Protein AF-A0A7W8MFU1-F1 (afdb_monomer)

Solvent-accessible surface area (backbone atoms only — not comparable to full-atom values): 8774 Å² total; per-residue (Å²): 128,82,68,46,42,34,34,33,66,48,99,87,67,52,77,47,78,49,79,35,78,71,72,58,43,25,29,26,38,33,21,48,23,62,70,51,53,41,57,62,24,64,43,84,52,69,64,43,27,53,52,37,55,50,21,45,47,32,42,74,63,43,82,81,69,100,59,66,90,47,99,82,53,43,74,68,52,54,50,54,50,32,51,52,21,36,66,66,23,70,86,38,93,45,52,66,49,35,27,56,51,51,23,52,51,40,37,52,49,48,53,49,40,50,76,71,46,52,53,77,42,75,45,73,82,45,76,21,62,42,67,70,59,35,51,52,54,41,58,72,44,55,90,56,66,40,69,42,75,44,83,40,68,27,44,73,61,127

Sequence (158 aa):
MAKKTYIVTDPNGVQHTRKTDRVYTHAVAVRASYEFDLAQADCDWAIDGDNWKFAVKMARDGFTGDAPKYSWETPEYLESEKARYVSSATPYSSVEEAIAGRRARRVAGVEKQKAEGYYDKFGILGFNGRLDLAQKAAAAAQGGRWAEVLILEATLKG

Nearest PDB structures (foldseek):
  7n5a-assembly1_B  TM=2.791E-01  e=4.098E+00  Arabidopsis thaliana
  8yod-assembly1_A  TM=2.371E-01  e=4.350E+00  Escherichia phage T4
  6ixf-assembly1_A  TM=2.437E-01  e=7.017E+00  Homo sapiens

Organism: NCBI:txid1368430

Mean predicted aligned error: 5.3 Å

Foldseek 3Di:
DAWFKKWFADPVRDIDIDTGPDAFWKWKKFFFDLVQQLVVLQDQDLVLLVLLVVLVCCLVVNPDDPDPPDPPDDPVNSVVVSVVSCVLNVVDDHSVRSSVVSSVVSNVVSVVCVVVVRRVDMDIPDTDNDPVVLVVVQVVCPPPRTPDIDMTTMDTDD

Radius of gyration: 22.49 Å; Cα contacts (8 Å, |Δi|>4): 231; chains: 1; bounding box: 38×39×61 Å

Structure (mmCIF, N/CA/C/O backbone):
data_AF-A0A7W8MFU1-F1
#
_entry.id   AF-A0A7W8MFU1-F1
#
loop_
_atom_site.group_PDB
_atom_site.id
_atom_site.type_symbol
_atom_site.label_atom_id
_atom_site.label_alt_id
_atom_site.label_comp_id
_atom_site.label_asym_id
_atom_site.label_entity_id
_atom_site.label_seq_id
_atom_site.pdbx_PDB_ins_code
_atom_site.Cartn_x
_atom_site.Cartn_y
_atom_site.Cartn_z
_atom_site.occupancy
_atom_site.B_iso_or_equiv
_atom_site.auth_seq_id
_atom_site.auth_comp_id
_atom_site.auth_asym_id
_atom_site.auth_atom_id
_atom_site.pdbx_PDB_model_num
ATOM 1 N N . MET A 1 1 ? -14.135 26.264 17.159 1.00 65.25 1 MET A N 1
ATOM 2 C CA . MET A 1 1 ? -13.969 25.488 18.411 1.00 65.25 1 MET A CA 1
ATOM 3 C C . MET A 1 1 ? -12.532 24.999 18.526 1.00 65.25 1 MET A C 1
ATOM 5 O O . MET A 1 1 ? -11.913 24.758 17.493 1.00 65.25 1 MET A O 1
ATOM 9 N N . ALA A 1 2 ? -11.990 24.873 19.742 1.00 85.62 2 ALA A N 1
ATOM 10 C CA . ALA A 1 2 ? -10.660 24.295 19.947 1.00 85.62 2 ALA A CA 1
ATOM 11 C C . ALA A 1 2 ? -10.644 22.824 19.493 1.00 85.62 2 ALA A C 1
ATOM 13 O O . ALA A 1 2 ? -11.572 22.069 19.788 1.00 85.62 2 ALA A O 1
ATOM 14 N N . LYS A 1 3 ? -9.609 22.423 18.744 1.00 91.69 3 LYS A N 1
ATOM 15 C CA . LYS A 1 3 ? -9.467 21.040 18.267 1.00 91.69 3 LYS A CA 1
ATOM 16 C C . LYS A 1 3 ? -9.068 20.129 19.429 1.00 91.69 3 LYS A C 1
ATOM 18 O O . LYS A 1 3 ? -8.100 20.412 20.128 1.00 91.69 3 LYS A O 1
ATOM 23 N N . LYS A 1 4 ? -9.783 19.020 19.566 1.00 94.81 4 LYS A N 1
ATOM 24 C CA . LYS A 1 4 ? -9.521 17.900 20.467 1.00 94.81 4 LYS A CA 1
ATOM 25 C C . LYS A 1 4 ? -8.558 16.911 19.816 1.00 94.81 4 LYS A C 1
ATOM 27 O O . LYS A 1 4 ? -8.511 16.805 18.589 1.00 94.81 4 LYS A O 1
ATOM 32 N N . THR A 1 5 ? -7.818 16.172 20.631 1.00 97.25 5 THR A N 1
ATOM 33 C CA . THR A 1 5 ? -6.992 15.052 20.168 1.00 97.25 5 THR A CA 1
ATOM 34 C C . THR A 1 5 ? -7.601 13.771 20.703 1.00 97.25 5 THR A C 1
ATOM 36 O O . THR A 1 5 ? -7.739 13.631 21.910 1.00 97.25 5 THR A O 1
ATOM 39 N N . TYR A 1 6 ? -7.974 12.858 19.815 1.00 97.69 6 TYR A N 1
ATOM 40 C CA . TYR A 1 6 ? -8.417 11.515 20.175 1.00 97.69 6 TYR A CA 1
ATOM 41 C C . TYR A 1 6 ? -7.268 10.532 20.009 1.00 97.69 6 TYR A C 1
ATOM 43 O O . TYR A 1 6 ? -6.460 10.700 19.091 1.00 97.69 6 TYR A O 1
ATOM 51 N N . ILE A 1 7 ? -7.208 9.531 20.880 1.00 97.88 7 ILE A N 1
ATOM 52 C CA . ILE A 1 7 ? -6.242 8.438 20.831 1.00 97.88 7 ILE A CA 1
ATOM 53 C C . ILE A 1 7 ? -6.960 7.096 20.791 1.00 97.88 7 ILE A C 1
ATOM 55 O O . ILE A 1 7 ? -8.051 6.946 21.334 1.00 97.88 7 ILE A O 1
ATOM 59 N N . VAL A 1 8 ? -6.323 6.126 20.154 1.00 97.94 8 VAL A N 1
ATOM 60 C CA . VAL A 1 8 ? -6.674 4.709 20.222 1.00 97.94 8 VAL A CA 1
ATOM 61 C C . VAL A 1 8 ? -5.379 3.914 20.311 1.00 97.94 8 VAL A C 1
ATOM 63 O O . VAL A 1 8 ? -4.394 4.289 19.674 1.00 97.94 8 VAL A O 1
ATOM 66 N N . THR A 1 9 ? -5.368 2.855 21.113 1.00 98.00 9 THR A N 1
ATOM 67 C CA . THR A 1 9 ? -4.215 1.956 21.238 1.00 98.00 9 THR A CA 1
ATOM 68 C C . THR A 1 9 ? -4.548 0.661 20.517 1.00 98.00 9 THR A C 1
ATOM 70 O O . THR A 1 9 ? -5.586 0.067 20.798 1.00 98.00 9 THR A O 1
ATOM 73 N N . ASP A 1 10 ? -3.717 0.266 19.557 1.00 97.44 10 ASP A N 1
ATOM 74 C CA . ASP A 1 10 ? -3.903 -0.986 18.825 1.00 97.44 10 ASP A CA 1
ATOM 75 C C . ASP A 1 10 ? -3.450 -2.210 19.652 1.00 97.44 10 ASP A C 1
ATOM 77 O O . ASP A 1 10 ? -2.861 -2.044 20.726 1.00 97.44 10 ASP A O 1
ATOM 81 N N . PRO A 1 11 ? -3.716 -3.449 19.192 1.00 97.19 11 PRO A N 1
ATOM 82 C CA . PRO A 1 11 ? -3.318 -4.657 19.920 1.00 97.19 11 PRO A CA 1
ATOM 83 C C . PRO A 1 11 ? -1.812 -4.798 20.176 1.00 97.19 11 PRO A C 1
ATOM 85 O O . PRO A 1 11 ? -1.422 -5.513 21.095 1.00 97.19 11 PRO A O 1
ATOM 88 N N . ASN A 1 12 ? -0.967 -4.100 19.413 1.00 96.25 12 ASN A N 1
ATOM 89 C CA . ASN A 1 12 ? 0.482 -4.092 19.609 1.00 96.25 12 ASN A CA 1
ATOM 90 C C . ASN A 1 12 ? 0.932 -3.005 20.601 1.00 96.25 12 ASN A C 1
ATOM 92 O O . ASN A 1 12 ? 2.130 -2.802 20.798 1.00 96.25 12 ASN A O 1
ATOM 96 N N . GLY A 1 13 ? -0.007 -2.274 21.210 1.00 96.56 13 GLY A N 1
ATOM 97 C CA . GLY A 1 13 ? 0.277 -1.189 22.145 1.00 96.56 13 GLY A CA 1
ATOM 98 C C . GLY A 1 13 ? 0.631 0.142 21.475 1.00 96.56 13 GLY A C 1
ATOM 99 O O . GLY A 1 13 ? 0.999 1.089 22.174 1.00 96.56 13 GLY A O 1
ATOM 100 N N . VAL A 1 14 ? 0.526 0.261 20.146 1.00 97.31 14 VAL A N 1
ATOM 101 C CA . VAL A 1 14 ? 0.858 1.505 19.437 1.00 97.31 14 VAL A CA 1
ATOM 102 C C . VAL A 1 14 ? -0.322 2.470 19.492 1.00 97.31 14 VAL A C 1
ATOM 104 O O . VAL A 1 14 ? -1.467 2.119 19.202 1.00 97.31 14 VAL A O 1
ATOM 107 N N . GLN A 1 15 ? -0.036 3.722 19.854 1.00 97.56 15 GLN A N 1
ATOM 108 C CA . GLN A 1 15 ? -1.037 4.782 19.900 1.00 97.56 15 GLN A CA 1
ATOM 109 C C . GLN A 1 15 ? -1.187 5.483 18.551 1.00 97.56 15 GLN A C 1
ATOM 111 O O . GLN A 1 15 ? -0.242 6.066 18.019 1.00 97.56 15 GLN A O 1
ATOM 116 N N . HIS A 1 16 ? -2.420 5.534 18.061 1.00 97.50 16 HIS A N 1
ATOM 117 C CA . HIS A 1 16 ? -2.812 6.300 16.884 1.00 97.50 16 HIS A CA 1
ATOM 118 C C . HIS A 1 16 ? -3.621 7.513 17.318 1.00 97.50 16 HIS A C 1
ATOM 120 O O . HIS A 1 16 ? -4.446 7.425 18.228 1.00 97.50 16 HIS A O 1
ATOM 126 N N . THR A 1 17 ? -3.405 8.661 16.672 1.00 97.25 17 THR A N 1
ATOM 127 C CA . THR A 1 17 ? -4.018 9.923 17.109 1.00 97.25 17 THR A CA 1
ATOM 128 C C . THR A 1 17 ? -4.781 10.632 15.996 1.00 97.25 17 THR A C 1
ATOM 130 O O . THR A 1 17 ? -4.423 10.564 14.820 1.00 97.25 17 THR A O 1
ATOM 133 N N . ARG A 1 18 ? -5.837 11.362 16.369 1.00 96.62 18 ARG A N 1
ATOM 134 C CA . ARG A 1 18 ? -6.609 12.213 15.456 1.00 96.62 18 ARG A CA 1
ATOM 135 C C . ARG A 1 18 ? -6.922 13.555 16.101 1.00 96.62 18 ARG A C 1
ATOM 137 O O . ARG A 1 18 ? -7.683 13.629 17.061 1.00 96.62 18 ARG A O 1
ATOM 144 N N . LYS A 1 19 ? -6.398 14.635 15.516 1.00 96.56 19 LYS A N 1
ATOM 145 C CA . LYS A 1 19 ? -6.728 16.011 15.909 1.00 96.56 19 LYS A CA 1
ATOM 146 C C . LYS A 1 19 ? -7.927 16.525 15.109 1.00 96.56 19 LYS A C 1
ATOM 148 O O . LYS A 1 19 ? -7.870 16.589 13.882 1.00 96.56 19 LYS A O 1
ATOM 153 N N . THR A 1 20 ? -9.018 16.887 15.777 1.00 95.06 20 THR A N 1
ATOM 154 C CA . THR A 1 20 ? -10.285 17.275 15.131 1.00 95.06 20 THR A CA 1
ATOM 155 C C . THR A 1 20 ? -11.164 18.123 16.053 1.00 95.06 20 THR A C 1
ATOM 157 O O . THR A 1 20 ? -10.960 18.165 17.256 1.00 95.06 20 THR A O 1
ATOM 160 N N . ASP A 1 21 ? -12.149 18.814 15.497 1.00 93.88 21 ASP A N 1
ATOM 161 C CA . ASP A 1 21 ? -13.259 19.453 16.211 1.00 93.88 21 ASP A CA 1
ATOM 162 C C . ASP A 1 21 ? -14.498 18.544 16.356 1.00 93.88 21 ASP A C 1
ATOM 164 O O . ASP A 1 21 ? -15.437 18.898 17.067 1.00 93.88 21 ASP A O 1
ATOM 168 N N . ARG A 1 22 ? -14.498 17.368 15.713 1.00 93.75 22 ARG A N 1
ATOM 169 C CA . ARG A 1 22 ? -15.552 16.349 15.826 1.00 93.75 22 ARG A CA 1
ATOM 170 C C . ARG A 1 22 ? -15.380 15.501 17.082 1.00 93.75 22 ARG A C 1
ATOM 172 O O . ARG A 1 22 ? -14.291 15.427 17.647 1.00 93.75 22 ARG A O 1
ATOM 179 N N . VAL A 1 23 ? -16.454 14.825 17.483 1.00 94.38 23 VAL A N 1
ATOM 180 C CA . VAL A 1 23 ? -16.427 13.834 18.563 1.00 94.38 23 VAL A CA 1
ATOM 181 C C . VAL A 1 23 ? -16.249 12.442 17.972 1.00 94.38 23 VAL A C 1
ATOM 183 O O . VAL A 1 23 ? -17.035 12.025 17.123 1.00 94.38 23 VAL A O 1
ATOM 186 N N . TYR A 1 24 ? -15.221 11.735 18.433 1.00 96.44 24 TYR A N 1
ATOM 187 C CA . TYR A 1 24 ? -14.973 10.338 18.104 1.00 96.44 24 TYR A CA 1
ATOM 188 C C . TYR A 1 24 ? -15.068 9.476 19.357 1.00 96.44 24 TYR A C 1
ATOM 190 O O . TYR A 1 24 ? -14.669 9.900 20.437 1.00 96.44 24 TYR A O 1
ATOM 198 N N . THR A 1 25 ? -15.631 8.286 19.199 1.00 97.25 25 THR A N 1
ATOM 199 C CA . THR A 1 25 ? -15.803 7.297 20.275 1.00 97.25 25 THR A CA 1
ATOM 200 C C . THR A 1 25 ? -15.188 5.956 19.901 1.00 97.25 25 THR A C 1
ATOM 202 O O . THR A 1 25 ? -14.862 5.170 20.778 1.00 97.25 25 THR A O 1
ATOM 205 N N . HIS A 1 26 ? -14.982 5.707 18.605 1.00 98.31 26 HIS A N 1
ATOM 206 C CA . HIS A 1 26 ? -14.427 4.463 18.090 1.00 98.31 26 HIS A CA 1
ATOM 207 C C . HIS A 1 26 ? -13.405 4.744 16.985 1.00 98.31 26 HIS A C 1
ATOM 209 O O . HIS A 1 26 ? -13.443 5.792 16.332 1.00 98.31 26 HIS A O 1
ATOM 215 N N . ALA A 1 27 ? -12.536 3.781 16.714 1.00 98.19 27 ALA A N 1
ATOM 216 C CA . ALA A 1 27 ? -11.700 3.723 15.526 1.00 98.19 27 ALA A CA 1
ATOM 217 C C . ALA 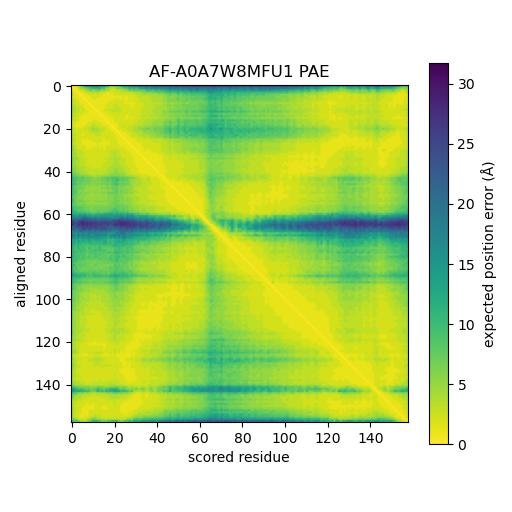A 1 27 ? -11.714 2.306 14.949 1.00 98.19 27 ALA A C 1
ATOM 219 O O . ALA A 1 27 ? -11.858 1.333 15.683 1.00 98.19 27 ALA A O 1
ATOM 220 N N . VAL A 1 28 ? -11.582 2.194 13.630 1.00 98.12 28 VAL A N 1
ATOM 221 C CA . VAL A 1 28 ? -11.421 0.902 12.958 1.00 98.12 28 VAL A CA 1
ATOM 222 C C . VAL A 1 28 ? -9.942 0.701 12.672 1.00 98.12 28 VAL A C 1
ATOM 224 O O . VAL A 1 28 ? -9.367 1.441 11.870 1.00 98.12 28 VAL A O 1
ATOM 227 N N . ALA A 1 29 ? -9.338 -0.272 13.345 1.00 98.12 29 ALA A N 1
ATOM 228 C CA . ALA A 1 29 ? -7.974 -0.709 13.101 1.00 98.12 29 ALA A CA 1
ATOM 229 C C . ALA A 1 29 ? -7.977 -1.888 12.126 1.00 98.12 29 ALA A C 1
ATOM 231 O O . ALA A 1 29 ? -8.846 -2.757 12.191 1.00 98.12 29 ALA A O 1
ATOM 232 N N . VAL A 1 30 ? -7.016 -1.905 11.209 1.00 97.69 30 VAL A N 1
ATOM 233 C CA . VAL A 1 30 ? -6.881 -2.939 10.183 1.00 97.69 30 VAL A CA 1
ATOM 234 C C . VAL A 1 30 ? -5.438 -3.395 10.071 1.00 97.69 30 VAL A C 1
ATOM 236 O O . VAL A 1 30 ? -4.517 -2.587 10.198 1.00 97.69 30 VAL A O 1
ATOM 239 N N . ARG A 1 31 ? -5.244 -4.679 9.785 1.00 97.06 31 ARG A N 1
ATOM 240 C CA . ARG A 1 31 ? -3.938 -5.270 9.488 1.00 97.06 31 ARG A CA 1
ATOM 241 C C . ARG A 1 31 ? -3.978 -5.900 8.104 1.00 97.06 31 ARG A C 1
ATOM 243 O O . ARG A 1 31 ? -4.930 -6.608 7.770 1.00 97.06 31 ARG A O 1
ATOM 250 N N . ALA A 1 32 ? -2.989 -5.586 7.272 1.00 97.12 32 ALA A N 1
ATOM 251 C CA . ALA A 1 32 ? -2.930 -6.081 5.897 1.00 97.12 32 ALA A CA 1
ATOM 252 C C . ALA A 1 32 ? -2.775 -7.610 5.865 1.00 97.12 32 ALA A C 1
ATOM 254 O O . ALA A 1 32 ? -2.153 -8.190 6.754 1.00 97.12 32 ALA A O 1
ATOM 255 N N . SER A 1 33 ? -3.342 -8.260 4.846 1.00 97.25 33 SER A N 1
ATOM 256 C CA . SER A 1 33 ? -3.133 -9.690 4.609 1.00 97.25 33 SER A CA 1
ATOM 257 C C . SER A 1 33 ? -1.961 -9.908 3.663 1.00 97.25 33 SER A C 1
ATOM 259 O O . SER A 1 33 ? -2.015 -9.524 2.495 1.00 97.25 33 SER A O 1
ATOM 261 N N . TYR A 1 34 ? -0.919 -10.564 4.175 1.00 97.50 34 TYR A N 1
ATOM 262 C CA . TYR A 1 34 ? 0.218 -11.000 3.369 1.00 97.50 34 TYR A CA 1
ATOM 263 C C . TYR A 1 34 ? -0.220 -11.935 2.241 1.00 97.50 34 TYR A C 1
ATOM 265 O O . TYR A 1 34 ? 0.193 -11.766 1.102 1.00 97.50 34 TYR A O 1
ATOM 273 N N . GLU A 1 35 ? -1.087 -12.897 2.552 1.00 96.81 35 GLU A N 1
ATOM 274 C CA . GLU A 1 35 ? -1.564 -13.900 1.598 1.00 96.81 35 GLU A CA 1
ATOM 275 C C . GLU A 1 35 ? -2.345 -13.252 0.454 1.00 96.81 35 GLU A C 1
ATOM 277 O O . GLU A 1 35 ? -2.134 -13.588 -0.710 1.00 96.81 35 GLU A O 1
ATOM 282 N N . PHE A 1 36 ? -3.202 -12.278 0.777 1.00 96.69 36 PHE A N 1
ATOM 283 C CA . PHE A 1 36 ? -3.939 -11.524 -0.231 1.00 96.69 36 PHE A CA 1
ATOM 284 C C . PHE A 1 36 ? -2.995 -10.709 -1.119 1.00 96.69 36 PHE A C 1
ATOM 286 O O . PHE A 1 36 ? -3.081 -10.790 -2.343 1.00 96.69 36 PHE A O 1
ATOM 293 N N . ASP A 1 37 ? -2.096 -9.927 -0.516 1.00 97.19 37 ASP A N 1
ATOM 294 C CA . ASP A 1 37 ? -1.185 -9.064 -1.269 1.00 97.19 37 ASP A CA 1
ATOM 295 C C . ASP A 1 37 ? -0.219 -9.894 -2.133 1.00 97.19 37 ASP A C 1
ATOM 297 O O . ASP A 1 37 ? 0.044 -9.521 -3.277 1.00 97.19 37 ASP A O 1
ATOM 301 N N . LEU A 1 38 ? 0.250 -11.047 -1.641 1.00 97.94 38 LEU A N 1
ATOM 302 C CA . LEU A 1 38 ? 1.082 -11.975 -2.407 1.00 97.94 38 LEU A CA 1
ATOM 303 C C . LEU A 1 38 ? 0.312 -12.565 -3.595 1.00 97.94 38 LEU A C 1
ATOM 305 O O . LEU A 1 38 ? 0.821 -12.541 -4.713 1.00 97.94 38 LEU A O 1
ATOM 309 N N . ALA A 1 39 ? -0.924 -13.028 -3.386 1.00 96.88 39 ALA A N 1
ATOM 310 C CA . ALA A 1 39 ? -1.759 -13.562 -4.462 1.00 96.88 39 ALA A CA 1
ATOM 311 C C . ALA A 1 39 ? -2.038 -12.512 -5.555 1.00 96.88 39 ALA A C 1
ATOM 313 O O . ALA A 1 39 ? -1.987 -12.816 -6.745 1.00 96.88 39 ALA A O 1
ATOM 314 N N . GLN A 1 40 ? -2.285 -11.256 -5.166 1.00 96.00 40 GLN A N 1
ATOM 315 C CA . GLN A 1 40 ? -2.460 -10.147 -6.113 1.00 96.00 40 GLN A CA 1
ATOM 316 C C . GLN A 1 40 ? -1.160 -9.794 -6.848 1.00 96.00 40 GLN A C 1
ATOM 318 O O . GLN A 1 40 ? -1.177 -9.488 -8.046 1.00 96.00 40 GLN A O 1
ATOM 323 N N . ALA A 1 41 ? -0.027 -9.825 -6.144 1.00 97.00 41 ALA A N 1
ATOM 324 C CA . ALA A 1 41 ? 1.285 -9.553 -6.715 1.00 97.00 41 ALA A CA 1
ATOM 325 C C . ALA A 1 41 ? 1.688 -10.591 -7.771 1.00 97.00 41 ALA A C 1
ATOM 327 O O . ALA A 1 41 ? 2.266 -10.204 -8.792 1.00 97.00 41 ALA A O 1
ATOM 328 N N . ASP A 1 42 ? 1.342 -11.858 -7.535 1.00 97.38 42 ASP A N 1
ATOM 329 C CA . ASP A 1 42 ? 1.671 -13.006 -8.386 1.00 97.38 42 ASP A CA 1
ATOM 330 C C . ASP A 1 42 ? 0.726 -13.189 -9.589 1.00 97.38 42 ASP A C 1
ATOM 332 O O . ASP A 1 42 ? 0.900 -14.082 -10.412 1.00 97.38 42 ASP A O 1
ATOM 336 N N . CYS A 1 43 ? -0.271 -12.320 -9.754 1.00 96.56 43 CYS A N 1
ATOM 337 C CA . CYS A 1 43 ? -1.115 -12.348 -10.943 1.00 96.56 43 CYS A CA 1
ATOM 338 C C . CYS A 1 43 ? -0.376 -11.849 -12.200 1.00 96.56 43 CYS A C 1
ATOM 340 O O . CYS A 1 43 ? 0.451 -10.926 -12.155 1.00 96.56 43 CYS A O 1
ATOM 342 N N . ASP A 1 44 ? -0.756 -12.420 -13.346 1.00 94.94 44 ASP A N 1
ATOM 343 C CA . ASP A 1 44 ? -0.365 -11.951 -14.676 1.00 94.94 44 ASP A CA 1
ATOM 344 C C . ASP A 1 44 ? -1.341 -10.877 -15.151 1.00 94.94 44 ASP A C 1
ATOM 346 O O . ASP A 1 44 ? -2.412 -11.138 -15.702 1.00 94.94 44 ASP A O 1
ATOM 350 N N . TRP A 1 45 ? -0.970 -9.627 -14.904 1.00 93.12 45 TRP A N 1
ATOM 351 C CA . TRP A 1 45 ? -1.788 -8.479 -15.255 1.00 93.12 45 TRP A CA 1
ATOM 352 C C . TRP A 1 45 ? -1.553 -8.100 -16.719 1.00 93.12 45 TRP A C 1
ATOM 354 O O . TRP A 1 45 ? -0.483 -7.609 -17.066 1.00 93.12 45 TRP A O 1
ATOM 364 N N . ALA A 1 46 ? -2.566 -8.237 -17.581 1.00 94.06 46 ALA A N 1
ATOM 365 C CA . ALA A 1 46 ? -2.466 -7.840 -18.995 1.00 94.06 46 ALA A CA 1
ATOM 366 C C . ALA A 1 46 ? -2.005 -6.376 -19.177 1.00 94.06 46 ALA A C 1
ATOM 368 O O . ALA A 1 46 ? -1.234 -6.063 -20.087 1.00 94.06 46 ALA A O 1
ATOM 369 N N . ILE A 1 47 ? -2.397 -5.499 -18.245 1.00 95.19 47 ILE A N 1
ATOM 370 C CA . ILE A 1 47 ? -1.987 -4.090 -18.220 1.00 95.19 47 ILE A CA 1
ATOM 371 C C . ILE A 1 47 ? -0.464 -3.903 -18.096 1.00 95.19 47 ILE A C 1
ATOM 373 O O . ILE A 1 47 ? 0.053 -2.888 -18.550 1.00 95.19 47 ILE A O 1
ATOM 377 N N . ASP A 1 48 ? 0.288 -4.862 -17.545 1.00 95.50 48 ASP A N 1
ATOM 378 C CA . ASP A 1 48 ? 1.757 -4.807 -17.532 1.00 95.50 48 ASP A CA 1
ATOM 379 C C . ASP A 1 48 ? 2.336 -4.851 -18.947 1.00 95.50 48 ASP A C 1
ATOM 381 O O . ASP A 1 48 ? 3.257 -4.093 -19.272 1.00 95.50 48 ASP A O 1
ATOM 385 N N . GLY A 1 49 ? 1.761 -5.710 -19.790 1.00 96.19 49 GLY A N 1
ATOM 386 C CA . GLY A 1 49 ? 2.114 -5.829 -21.195 1.00 96.19 49 GLY A CA 1
ATOM 387 C C . GLY A 1 49 ? 1.765 -4.570 -21.979 1.00 96.19 49 GLY A C 1
ATOM 388 O O . GLY A 1 49 ? 2.590 -4.064 -22.741 1.00 96.19 49 GLY A O 1
ATOM 389 N N . ASP A 1 50 ? 0.575 -4.016 -21.753 1.00 96.06 50 ASP A N 1
ATOM 390 C CA . ASP A 1 50 ? 0.137 -2.786 -22.421 1.00 96.06 50 ASP A CA 1
ATOM 391 C C . ASP A 1 50 ? 0.959 -1.567 -21.986 1.00 96.06 50 ASP A C 1
ATOM 393 O O . ASP A 1 50 ? 1.381 -0.769 -22.827 1.00 96.06 50 ASP A O 1
ATOM 397 N N . ASN A 1 51 ? 1.290 -1.467 -20.697 1.00 94.81 51 ASN A N 1
ATOM 398 C CA . ASN A 1 51 ? 2.195 -0.445 -20.178 1.00 94.81 51 ASN A CA 1
ATOM 399 C C . ASN A 1 51 ? 3.597 -0.561 -20.785 1.00 94.81 51 ASN A C 1
ATOM 401 O O . ASN A 1 51 ? 4.226 0.458 -21.074 1.00 94.81 51 ASN A O 1
ATOM 405 N N . T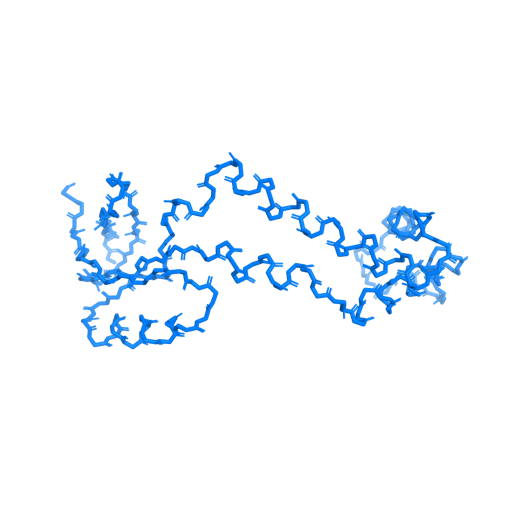RP A 1 52 ? 4.102 -1.781 -20.989 1.00 96.25 52 TRP A N 1
ATOM 406 C CA . TRP A 1 52 ? 5.385 -1.984 -21.657 1.00 96.25 52 TRP A CA 1
ATOM 407 C C . TRP A 1 52 ? 5.331 -1.588 -23.135 1.00 96.25 52 TRP A C 1
ATOM 409 O O . TRP A 1 52 ? 6.182 -0.817 -23.571 1.00 96.25 52 TRP A O 1
ATOM 419 N N . LYS A 1 53 ? 4.302 -2.004 -23.887 1.00 95.69 53 LYS A N 1
ATOM 420 C CA . LYS A 1 53 ? 4.104 -1.570 -25.286 1.00 95.69 53 LYS A CA 1
ATOM 421 C C . LYS A 1 53 ? 4.048 -0.047 -25.395 1.00 95.69 53 LYS A C 1
ATOM 423 O O . LYS A 1 53 ? 4.655 0.536 -26.294 1.00 95.69 53 LYS A O 1
ATOM 428 N N . PHE A 1 54 ? 3.344 0.602 -24.467 1.00 93.75 54 PHE A N 1
ATOM 429 C CA . PHE A 1 54 ? 3.292 2.057 -24.391 1.00 93.75 54 PHE A CA 1
ATOM 430 C C . PHE A 1 54 ? 4.677 2.655 -24.112 1.00 93.75 54 PHE A C 1
ATOM 432 O O . PHE A 1 54 ? 5.093 3.566 -24.823 1.00 93.75 54 PHE A O 1
ATOM 439 N N . ALA A 1 55 ? 5.428 2.112 -23.151 1.00 94.25 55 ALA A N 1
ATOM 440 C CA . ALA A 1 55 ? 6.785 2.567 -22.857 1.00 94.25 55 ALA A CA 1
ATOM 441 C C . ALA A 1 55 ? 7.739 2.398 -24.052 1.00 94.25 55 ALA A C 1
ATOM 443 O O . ALA A 1 55 ? 8.486 3.322 -24.353 1.00 94.25 55 ALA A O 1
ATOM 444 N N . VAL A 1 56 ? 7.675 1.277 -24.780 1.00 94.88 56 VAL A N 1
ATOM 445 C CA . VAL A 1 56 ? 8.452 1.052 -26.015 1.00 94.88 56 VAL A CA 1
ATOM 446 C C . VAL A 1 56 ? 8.110 2.102 -27.071 1.00 94.88 56 VAL A C 1
ATOM 448 O O . VAL A 1 56 ? 9.010 2.704 -27.658 1.00 94.88 56 VAL A O 1
ATOM 451 N N . LYS A 1 57 ? 6.815 2.369 -27.285 1.00 93.44 57 LYS A N 1
ATOM 452 C CA . LYS A 1 57 ? 6.361 3.413 -28.212 1.00 93.44 57 LYS A CA 1
ATOM 453 C C . LYS A 1 57 ? 6.913 4.783 -27.814 1.00 93.44 57 LYS A C 1
ATOM 455 O O . LYS A 1 57 ? 7.483 5.467 -28.656 1.00 93.44 57 LYS A O 1
ATOM 460 N N . MET A 1 58 ? 6.781 5.166 -26.545 1.00 91.56 58 MET A N 1
ATOM 461 C CA . MET A 1 58 ? 7.254 6.460 -26.047 1.00 91.56 58 MET A CA 1
ATOM 462 C C . MET A 1 58 ? 8.782 6.586 -26.081 1.00 91.56 58 MET A C 1
ATOM 464 O O . MET A 1 58 ? 9.300 7.658 -26.377 1.00 91.56 58 MET A O 1
ATOM 468 N N . ALA A 1 59 ? 9.514 5.502 -25.826 1.00 91.25 59 ALA A N 1
ATOM 469 C CA . ALA A 1 59 ? 10.970 5.471 -25.925 1.00 91.25 59 ALA A CA 1
ATOM 470 C C . ALA A 1 59 ? 11.451 5.684 -27.371 1.00 91.25 59 ALA A C 1
ATOM 472 O O . ALA A 1 59 ? 12.401 6.436 -27.599 1.00 91.25 59 ALA A O 1
ATOM 473 N N . ARG A 1 60 ? 10.780 5.047 -28.342 1.00 90.19 60 ARG A N 1
ATOM 474 C CA . ARG A 1 60 ? 11.114 5.128 -29.772 1.00 90.19 60 ARG A CA 1
ATOM 475 C C . ARG A 1 60 ? 10.699 6.459 -30.391 1.00 90.19 60 ARG A C 1
ATOM 477 O O . ARG A 1 60 ? 11.526 7.148 -30.979 1.00 90.19 60 ARG A O 1
ATOM 484 N N . ASP A 1 61 ? 9.423 6.801 -30.258 1.00 86.88 61 ASP A N 1
ATOM 485 C CA . ASP A 1 61 ? 8.801 7.896 -31.007 1.00 86.88 61 ASP A CA 1
ATOM 486 C C . ASP A 1 61 ? 8.835 9.221 -30.232 1.00 86.88 61 ASP A C 1
ATOM 488 O O . ASP A 1 61 ? 8.613 10.284 -30.807 1.00 86.88 61 ASP A O 1
ATOM 492 N N . GLY A 1 62 ? 9.109 9.175 -28.923 1.00 81.06 62 GLY A N 1
ATOM 493 C CA . GLY A 1 62 ? 8.903 10.319 -28.042 1.00 81.06 62 GLY A CA 1
ATOM 494 C C . GLY A 1 62 ? 7.430 10.734 -27.982 1.00 81.06 62 GLY A C 1
ATOM 495 O O . GLY A 1 62 ? 6.515 9.992 -28.352 1.00 81.06 62 GLY A O 1
ATOM 496 N N . PHE A 1 63 ? 7.189 11.952 -27.509 1.00 79.00 63 PHE A N 1
ATOM 497 C CA . PHE A 1 63 ? 5.881 12.587 -27.617 1.00 79.00 63 PHE A CA 1
ATOM 498 C C . PHE A 1 63 ? 5.741 13.143 -29.041 1.00 79.00 63 PHE A C 1
ATOM 500 O O . PHE A 1 63 ? 6.305 14.182 -29.359 1.00 79.00 63 PHE A O 1
ATOM 507 N N . THR A 1 64 ? 5.038 12.432 -29.925 1.00 65.00 64 THR A N 1
ATOM 508 C CA . THR A 1 64 ? 4.806 12.892 -31.306 1.00 65.00 64 THR A CA 1
ATOM 509 C C . THR A 1 64 ? 3.729 13.988 -31.355 1.00 65.00 64 THR A C 1
ATOM 511 O O . THR A 1 64 ? 2.671 13.847 -30.735 1.00 65.00 64 THR A O 1
ATOM 514 N N . GLY A 1 65 ? 4.000 15.077 -32.091 1.00 63.84 65 GLY A N 1
ATOM 515 C CA . GLY A 1 65 ? 3.126 16.253 -32.275 1.00 63.84 65 GLY A CA 1
ATOM 516 C C . GLY A 1 65 ? 3.760 17.583 -31.821 1.00 63.84 65 GLY A C 1
ATOM 517 O O . GLY A 1 65 ? 4.807 17.571 -31.181 1.00 63.84 65 GLY A O 1
ATOM 518 N N . ASP A 1 66 ? 3.117 18.720 -32.129 1.00 57.34 66 ASP A N 1
ATOM 519 C CA . ASP A 1 66 ? 3.519 20.082 -31.704 1.00 57.34 66 ASP A CA 1
ATOM 520 C C . ASP A 1 66 ? 3.256 20.334 -30.199 1.00 57.34 66 ASP A C 1
ATOM 522 O O . ASP A 1 66 ? 2.476 21.209 -29.825 1.00 57.34 66 ASP A O 1
ATOM 526 N N . ALA A 1 67 ? 3.851 19.542 -29.306 1.00 60.50 67 ALA A N 1
ATOM 527 C CA . ALA A 1 67 ? 3.628 19.637 -27.861 1.00 60.50 67 ALA A CA 1
ATOM 528 C C . ALA A 1 67 ? 4.940 19.775 -27.079 1.00 60.50 67 ALA A C 1
ATOM 530 O O . ALA A 1 67 ? 5.906 19.064 -27.361 1.00 60.50 67 ALA A O 1
ATOM 531 N N . PRO A 1 68 ? 4.975 20.704 -26.109 1.00 58.84 68 PRO A N 1
ATOM 532 C CA . PRO A 1 68 ? 4.288 20.586 -24.815 1.00 58.84 68 PRO A CA 1
ATOM 533 C C . PRO A 1 68 ? 2.764 20.783 -24.864 1.00 58.84 68 PRO A C 1
ATOM 535 O O . PRO A 1 68 ? 2.257 21.758 -25.409 1.00 58.84 68 PRO A O 1
ATOM 538 N N . LYS A 1 69 ? 2.020 19.829 -24.292 1.00 73.88 69 LYS A N 1
ATOM 539 C CA . LYS A 1 69 ? 0.547 19.791 -24.209 1.00 73.88 69 LYS A CA 1
ATOM 540 C C . LYS A 1 69 ? 0.013 20.644 -23.069 1.00 73.88 69 LYS A C 1
ATOM 542 O O . LYS A 1 69 ? -1.140 21.072 -23.110 1.00 73.88 69 LYS A O 1
ATOM 547 N N . TYR A 1 70 ? 0.836 20.870 -22.054 1.00 81.25 70 TYR A N 1
ATOM 548 C CA . TYR A 1 70 ? 0.501 21.717 -20.922 1.00 81.25 70 TYR A CA 1
ATOM 549 C C . TYR A 1 70 ? 1.544 22.810 -20.738 1.00 81.25 70 TYR A C 1
ATOM 551 O O . TYR A 1 70 ? 2.725 22.612 -20.998 1.00 81.25 70 TYR A O 1
ATOM 559 N N . SER A 1 71 ? 1.116 23.955 -20.206 1.00 82.44 71 SER A N 1
ATOM 560 C CA . SER A 1 71 ? 1.975 25.127 -19.991 1.00 82.44 71 SER A CA 1
ATOM 561 C C . SER A 1 71 ? 3.138 24.898 -19.015 1.00 82.44 71 SER A C 1
ATOM 563 O O . SER A 1 71 ? 4.007 25.755 -18.901 1.00 82.44 71 SER A O 1
ATOM 565 N N . TRP A 1 72 ? 3.131 23.787 -18.274 1.00 84.50 72 TRP A N 1
ATOM 566 C CA . TRP A 1 72 ? 4.188 23.389 -17.342 1.00 84.50 72 TRP A CA 1
ATOM 567 C C . TRP A 1 72 ? 5.157 22.353 -17.932 1.00 84.50 72 TRP A C 1
ATOM 569 O O . TRP A 1 72 ? 6.185 22.075 -17.318 1.00 84.50 72 TRP A O 1
ATOM 579 N N . GLU A 1 73 ? 4.851 21.772 -19.094 1.00 86.38 73 GLU A N 1
ATOM 580 C CA . GLU A 1 73 ? 5.751 20.838 -19.767 1.00 86.38 73 GLU A CA 1
ATOM 581 C C . GLU A 1 73 ? 6.859 21.635 -20.457 1.00 86.38 73 GLU A C 1
ATOM 583 O O . GLU A 1 73 ? 6.616 22.412 -21.380 1.00 86.38 73 GLU A O 1
ATOM 588 N N . THR A 1 74 ? 8.092 21.454 -19.995 1.00 88.31 74 THR A N 1
ATOM 589 C CA . THR A 1 74 ? 9.279 22.027 -20.635 1.00 88.31 74 THR A CA 1
ATOM 590 C C . THR A 1 74 ? 9.972 20.975 -21.506 1.00 88.31 74 THR A C 1
ATOM 592 O O . THR A 1 74 ? 9.745 19.775 -21.316 1.00 88.31 74 THR A O 1
ATOM 595 N N . PRO A 1 75 ? 10.846 21.371 -22.445 1.00 87.50 75 PRO A N 1
ATOM 596 C CA . PRO A 1 75 ? 11.673 20.419 -23.185 1.00 87.50 75 PRO A CA 1
ATOM 597 C C . PRO A 1 75 ? 12.473 19.478 -22.269 1.00 87.50 75 PRO A C 1
ATOM 599 O O . PRO A 1 75 ? 12.532 18.276 -22.521 1.00 87.50 75 PRO A O 1
ATOM 602 N N . GLU A 1 76 ? 13.020 19.990 -21.163 1.00 88.38 76 GLU A N 1
ATOM 603 C CA . GLU A 1 76 ? 13.759 19.193 -20.174 1.00 88.38 76 GLU A CA 1
ATOM 604 C C . GLU A 1 76 ? 12.853 18.170 -19.483 1.00 88.38 76 GLU A C 1
ATOM 606 O O . GLU A 1 76 ? 13.259 17.029 -19.258 1.00 88.38 76 GLU A O 1
ATOM 611 N N . TYR A 1 77 ? 11.610 18.553 -19.177 1.00 88.69 77 TYR A N 1
ATOM 612 C CA . TYR A 1 77 ? 10.620 17.628 -18.637 1.00 88.69 77 TYR A CA 1
ATOM 613 C C . TYR A 1 77 ? 10.317 16.500 -19.631 1.00 88.69 77 TYR A C 1
ATOM 615 O O . TYR A 1 77 ? 10.358 15.327 -19.25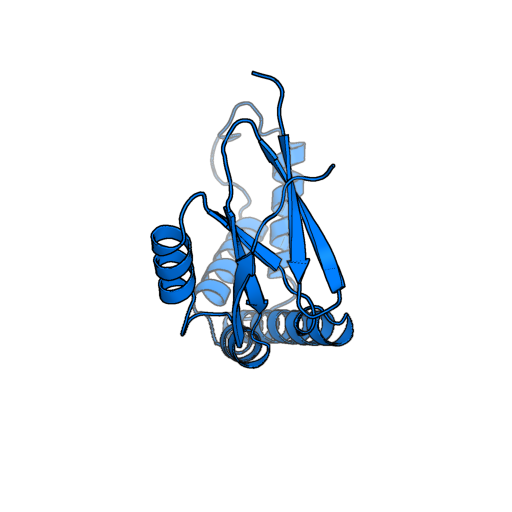4 1.00 88.69 77 TYR A O 1
ATOM 623 N N . LEU A 1 78 ? 10.071 16.828 -20.902 1.00 87.62 78 LEU A N 1
ATOM 624 C CA . LEU A 1 78 ? 9.762 15.834 -21.935 1.00 87.62 78 LEU A CA 1
ATOM 625 C C . LEU A 1 78 ? 10.932 14.869 -22.179 1.00 87.62 78 LEU A C 1
ATOM 627 O O . LEU A 1 78 ? 10.705 13.669 -22.349 1.00 87.62 78 LEU A O 1
ATOM 631 N N . GLU A 1 79 ? 12.172 15.359 -22.126 1.00 87.75 79 GLU A N 1
ATOM 632 C CA . GLU A 1 79 ? 13.369 14.515 -22.214 1.00 87.75 79 GLU A CA 1
ATOM 633 C C . GLU A 1 79 ? 13.507 13.603 -20.985 1.00 87.75 79 GLU A C 1
ATOM 635 O O . GLU A 1 79 ? 13.780 12.408 -21.120 1.00 87.75 79 GLU A O 1
ATOM 640 N N . SER A 1 80 ? 13.230 14.124 -19.783 1.00 89.31 80 SER A N 1
ATOM 641 C CA . SER A 1 80 ? 13.227 13.323 -18.552 1.00 89.31 80 SER A CA 1
ATOM 642 C C . SER A 1 80 ? 12.171 12.211 -18.587 1.00 89.31 80 SER A C 1
ATOM 644 O O . SER A 1 80 ? 12.434 11.073 -18.186 1.00 89.31 80 SER A O 1
ATOM 646 N N . GLU A 1 81 ? 10.997 12.498 -19.152 1.00 90.94 81 GLU A N 1
ATOM 647 C CA . GLU A 1 81 ? 9.936 11.516 -19.348 1.00 90.94 81 GLU A CA 1
ATOM 648 C C . GLU A 1 81 ? 10.324 10.475 -20.398 1.00 90.94 81 GLU A C 1
ATOM 650 O O . GLU A 1 81 ? 10.139 9.276 -20.173 1.00 90.94 81 GLU A O 1
ATOM 655 N N . LYS A 1 82 ? 10.924 10.888 -21.520 1.00 89.75 82 LYS A N 1
ATOM 656 C CA . LYS A 1 82 ? 11.447 9.949 -22.520 1.00 89.75 82 LYS A CA 1
ATOM 657 C C . LYS A 1 82 ? 12.479 9.006 -21.899 1.00 89.75 82 LYS A C 1
ATOM 659 O O . LYS A 1 82 ? 12.381 7.793 -22.093 1.00 89.75 82 LYS A O 1
ATOM 664 N N . ALA A 1 83 ? 13.401 9.524 -21.088 1.00 91.81 83 ALA A N 1
ATOM 665 C CA . ALA A 1 83 ? 14.375 8.712 -20.361 1.00 91.81 83 ALA A CA 1
ATOM 666 C C . ALA A 1 83 ? 13.704 7.717 -19.392 1.00 91.81 83 ALA A C 1
ATOM 668 O O . ALA A 1 83 ? 14.107 6.551 -19.320 1.00 91.81 83 ALA A O 1
ATOM 669 N N . ARG A 1 84 ? 12.628 8.125 -18.701 1.00 93.88 84 ARG A N 1
ATOM 670 C CA . ARG A 1 84 ? 11.816 7.234 -17.851 1.00 93.88 84 ARG A CA 1
ATOM 671 C C . ARG A 1 84 ? 11.182 6.092 -18.650 1.00 93.88 84 ARG A C 1
ATOM 673 O O . ARG A 1 84 ? 11.190 4.946 -18.186 1.00 93.88 84 ARG A O 1
ATOM 680 N N . TYR A 1 85 ? 10.655 6.369 -19.844 1.00 93.75 85 TYR A N 1
ATOM 681 C CA . TYR A 1 85 ? 10.085 5.336 -20.717 1.00 93.75 85 TYR A CA 1
ATOM 682 C C . TYR A 1 85 ? 11.147 4.390 -21.275 1.00 93.75 85 TYR A C 1
ATOM 684 O O . TYR A 1 85 ? 10.928 3.180 -21.242 1.00 93.75 85 TYR A O 1
ATOM 692 N N . VAL A 1 86 ? 12.313 4.903 -21.685 1.00 93.88 86 VAL A N 1
ATOM 693 C CA . VAL A 1 86 ? 13.465 4.071 -22.078 1.00 93.88 86 VAL A CA 1
ATOM 694 C C . VAL A 1 86 ? 13.832 3.127 -20.932 1.00 93.88 86 VAL A C 1
ATOM 696 O O . VAL A 1 86 ? 13.811 1.914 -21.108 1.00 93.88 86 VAL A O 1
ATOM 699 N N . SER A 1 87 ? 14.052 3.649 -19.722 1.00 93.31 87 SER A N 1
ATOM 700 C CA . SER A 1 87 ? 14.379 2.834 -18.541 1.00 93.31 87 SER A CA 1
ATOM 701 C C . SER A 1 87 ? 13.310 1.782 -18.211 1.00 93.31 87 SER A C 1
ATOM 703 O O . SER A 1 87 ? 13.629 0.685 -17.752 1.00 93.31 87 SER A O 1
ATOM 705 N N . SER A 1 88 ? 12.038 2.090 -18.472 1.00 90.62 88 SER A N 1
ATOM 706 C CA . SER A 1 88 ? 10.923 1.164 -18.248 1.00 90.62 88 SER A CA 1
ATOM 707 C C . SER A 1 88 ? 10.807 0.071 -19.317 1.00 90.62 88 SER A C 1
ATOM 709 O O . SER A 1 88 ? 10.282 -1.002 -19.014 1.00 90.62 88 SER A O 1
ATOM 711 N N . ALA A 1 89 ? 11.248 0.344 -20.547 1.00 92.06 89 ALA A N 1
ATOM 712 C CA . ALA A 1 89 ? 11.144 -0.556 -21.694 1.00 92.06 89 ALA A CA 1
ATOM 713 C C . ALA A 1 89 ? 12.364 -1.480 -21.835 1.00 92.06 89 ALA A C 1
ATOM 715 O O . ALA A 1 89 ? 12.186 -2.681 -22.017 1.00 92.06 89 ALA A O 1
ATOM 716 N N . THR A 1 90 ? 13.577 -0.933 -21.691 1.00 93.31 90 THR A N 1
ATOM 717 C CA . THR A 1 90 ? 14.866 -1.620 -21.906 1.00 93.31 90 THR A CA 1
ATOM 718 C C . THR A 1 90 ? 15.056 -2.943 -21.151 1.00 93.31 90 THR A C 1
ATOM 720 O O . THR A 1 90 ? 15.712 -3.823 -21.701 1.00 93.31 90 THR A O 1
ATOM 723 N N . PRO A 1 91 ? 14.530 -3.148 -19.925 1.00 94.44 91 PRO A N 1
ATOM 724 C CA . PRO A 1 91 ? 14.749 -4.399 -19.200 1.00 94.44 91 PRO A CA 1
ATOM 725 C C . PRO A 1 91 ? 14.090 -5.637 -19.822 1.00 94.44 91 PRO A C 1
ATOM 727 O O . PRO A 1 91 ? 14.318 -6.731 -19.314 1.00 94.44 91 PRO A O 1
ATOM 730 N N . TYR A 1 92 ? 13.247 -5.476 -20.846 1.00 95.81 92 TYR A N 1
ATOM 731 C CA . TYR A 1 92 ? 12.427 -6.550 -21.400 1.00 95.81 92 TYR A CA 1
ATOM 732 C C . TYR A 1 92 ? 12.439 -6.518 -22.928 1.00 95.81 92 TYR A C 1
ATOM 734 O O . TYR A 1 92 ? 12.351 -5.445 -23.529 1.00 95.81 92 TYR A O 1
ATOM 742 N N . SER A 1 93 ? 12.487 -7.694 -23.550 1.00 94.75 93 SER A N 1
ATOM 743 C CA . SER A 1 93 ? 12.505 -7.847 -25.011 1.00 94.75 93 SER A CA 1
ATOM 744 C C . SER A 1 93 ? 11.142 -8.245 -25.584 1.00 94.75 93 SER A C 1
ATOM 746 O O . SER A 1 93 ? 10.943 -8.195 -26.798 1.00 94.75 93 SER A O 1
ATOM 748 N N . SER A 1 94 ? 10.193 -8.628 -24.728 1.00 96.31 94 SER A N 1
ATOM 749 C CA . SER A 1 94 ? 8.850 -9.067 -25.111 1.00 96.31 94 SER A CA 1
ATOM 750 C C . SER A 1 94 ? 7.789 -8.665 -24.083 1.00 96.31 94 SER A C 1
ATOM 752 O O . SER A 1 94 ? 8.091 -8.254 -22.958 1.00 96.31 94 SER A O 1
ATOM 754 N N . VAL A 1 95 ? 6.520 -8.807 -24.474 1.00 96.44 95 VAL A N 1
ATOM 755 C CA . VAL A 1 95 ? 5.368 -8.580 -23.589 1.00 96.44 95 VAL A CA 1
ATOM 756 C C . VAL A 1 95 ? 5.380 -9.587 -22.442 1.00 96.44 95 VAL A C 1
ATOM 758 O O . VAL A 1 95 ? 5.149 -9.222 -21.293 1.00 96.44 95 VAL A O 1
ATOM 761 N N . GLU A 1 96 ? 5.686 -10.842 -22.751 1.00 97.00 96 GLU A N 1
ATOM 762 C CA . GLU A 1 96 ? 5.727 -11.953 -21.809 1.00 97.00 96 GLU A CA 1
ATOM 763 C C . GLU A 1 96 ? 6.824 -11.737 -20.758 1.00 97.00 96 GLU A C 1
ATOM 765 O O . GLU A 1 96 ? 6.573 -11.881 -19.561 1.00 97.00 96 GLU A O 1
ATOM 770 N N . GLU A 1 97 ? 8.017 -11.302 -21.182 1.00 96.81 97 GLU A N 1
ATOM 771 C CA . GLU A 1 97 ? 9.107 -10.939 -20.268 1.00 96.81 97 GLU A CA 1
ATOM 772 C C . GLU A 1 97 ? 8.744 -9.738 -19.392 1.00 96.81 97 GLU A C 1
ATOM 774 O O . GLU A 1 97 ? 9.063 -9.723 -18.201 1.00 96.81 97 GLU A O 1
ATOM 779 N N . ALA A 1 98 ? 8.050 -8.741 -19.949 1.00 96.44 98 ALA A N 1
ATOM 780 C CA . ALA A 1 98 ? 7.615 -7.577 -19.190 1.00 96.44 98 ALA A CA 1
ATOM 781 C C . ALA A 1 98 ? 6.575 -7.938 -18.118 1.00 96.44 98 ALA A C 1
ATOM 783 O O . ALA A 1 98 ? 6.683 -7.459 -16.986 1.00 96.44 98 ALA A O 1
ATOM 784 N N . ILE A 1 99 ? 5.604 -8.799 -18.441 1.00 97.19 99 ILE A N 1
ATOM 785 C CA . ILE A 1 99 ? 4.608 -9.301 -17.481 1.00 97.19 99 ILE A CA 1
ATOM 786 C C . ILE A 1 99 ? 5.311 -10.096 -16.377 1.00 97.19 99 ILE A C 1
ATOM 788 O O . ILE A 1 99 ? 5.188 -9.749 -15.200 1.00 97.19 99 ILE A O 1
ATOM 792 N N . ALA A 1 100 ? 6.124 -11.094 -16.740 1.00 97.06 100 ALA A N 1
ATOM 793 C CA . ALA A 1 100 ? 6.833 -11.932 -15.775 1.00 97.06 100 ALA A CA 1
ATOM 794 C C . ALA A 1 100 ? 7.786 -11.115 -14.888 1.00 97.06 100 ALA A C 1
ATOM 796 O O . ALA A 1 100 ? 7.841 -11.298 -13.670 1.00 97.06 100 ALA A O 1
ATOM 797 N N . GLY A 1 101 ? 8.509 -10.161 -15.475 1.00 96.25 101 GLY A N 1
ATOM 798 C CA . GLY A 1 101 ? 9.427 -9.293 -14.753 1.00 96.25 101 GLY A CA 1
ATOM 799 C C . GLY A 1 101 ? 8.725 -8.315 -13.812 1.00 96.25 101 GLY A C 1
ATOM 800 O O . GLY A 1 101 ? 9.223 -8.060 -12.713 1.00 96.25 101 GLY A O 1
ATOM 801 N N . ARG A 1 102 ? 7.566 -7.764 -14.196 1.00 95.69 102 ARG A N 1
ATOM 802 C CA . ARG A 1 102 ? 6.766 -6.902 -13.309 1.00 95.69 102 ARG A CA 1
ATOM 803 C C . ARG A 1 102 ? 6.095 -7.701 -12.197 1.00 95.69 102 ARG A C 1
ATOM 805 O O . ARG A 1 102 ? 6.122 -7.237 -11.056 1.00 95.69 102 ARG A O 1
ATOM 812 N N . ARG A 1 103 ? 5.602 -8.909 -12.487 1.00 97.62 103 ARG A N 1
ATOM 813 C CA . ARG A 1 103 ? 5.134 -9.874 -11.479 1.00 97.62 103 ARG A CA 1
ATOM 814 C C . ARG A 1 103 ? 6.223 -10.160 -10.450 1.00 97.62 103 ARG A C 1
ATOM 816 O O . ARG A 1 103 ? 6.016 -9.917 -9.265 1.00 97.62 103 ARG A O 1
ATOM 823 N N . ALA A 1 104 ? 7.420 -10.541 -10.898 1.00 97.56 104 ALA A N 1
ATOM 824 C CA . ALA A 1 104 ? 8.555 -10.803 -10.012 1.00 97.56 104 ALA A CA 1
ATOM 825 C C . ALA A 1 104 ? 8.907 -9.590 -9.130 1.00 97.56 104 ALA A C 1
ATOM 827 O O . ALA A 1 104 ? 9.155 -9.744 -7.935 1.00 97.56 104 ALA A O 1
ATOM 828 N N . ARG A 1 105 ? 8.872 -8.367 -9.682 1.00 96.31 105 ARG A N 1
ATOM 829 C CA . ARG A 1 105 ? 9.087 -7.135 -8.899 1.00 96.31 105 ARG A CA 1
ATOM 830 C C . ARG A 1 105 ? 8.000 -6.903 -7.849 1.00 96.31 105 ARG A C 1
ATOM 832 O O . ARG A 1 105 ? 8.334 -6.496 -6.739 1.00 96.31 105 ARG A O 1
ATOM 839 N N . ARG A 1 106 ? 6.723 -7.139 -8.175 1.00 97.75 106 ARG A N 1
ATOM 840 C CA . ARG A 1 106 ? 5.623 -7.023 -7.201 1.00 97.75 106 ARG A CA 1
ATOM 841 C C . ARG A 1 106 ? 5.783 -8.031 -6.069 1.00 97.75 106 ARG A C 1
ATOM 843 O O . ARG A 1 106 ? 5.723 -7.629 -4.911 1.00 97.75 106 ARG A O 1
ATOM 850 N N . VAL A 1 107 ? 6.048 -9.296 -6.400 1.00 98.44 107 VAL A N 1
ATOM 851 C CA . VAL A 1 107 ? 6.267 -10.368 -5.416 1.00 98.44 107 VAL A CA 1
ATOM 852 C C . VAL A 1 107 ? 7.443 -10.025 -4.501 1.00 98.44 107 VAL A C 1
ATOM 854 O O . VAL A 1 107 ? 7.294 -10.030 -3.283 1.00 98.44 107 VAL A O 1
ATOM 857 N N . ALA A 1 108 ? 8.580 -9.605 -5.064 1.00 98.44 108 ALA A N 1
ATOM 858 C CA . ALA A 1 108 ? 9.733 -9.172 -4.273 1.00 98.44 108 ALA A CA 1
ATOM 859 C C . ALA A 1 108 ? 9.414 -7.971 -3.359 1.00 98.44 108 ALA A C 1
ATOM 861 O O . ALA A 1 108 ? 9.926 -7.886 -2.244 1.00 98.44 108 ALA A O 1
ATOM 862 N N . GLY A 1 109 ? 8.561 -7.045 -3.810 1.00 98.31 109 GLY A N 1
ATOM 863 C CA . GLY A 1 109 ? 8.086 -5.924 -2.999 1.00 98.31 109 GLY A CA 1
ATOM 864 C C . GLY A 1 109 ? 7.259 -6.369 -1.791 1.00 98.31 109 GLY A C 1
ATOM 865 O O . GLY A 1 109 ? 7.492 -5.879 -0.687 1.00 98.31 109 GLY A O 1
ATOM 866 N N . VAL A 1 110 ? 6.345 -7.321 -1.986 1.00 98.50 110 VAL A N 1
ATOM 867 C CA . VAL A 1 110 ? 5.526 -7.910 -0.912 1.00 98.50 110 VAL A CA 1
ATOM 868 C C . VAL A 1 110 ? 6.396 -8.672 0.094 1.00 98.50 110 VAL A C 1
ATOM 870 O O . VAL A 1 110 ? 6.271 -8.468 1.301 1.00 98.50 110 VAL A O 1
ATOM 873 N N . GLU A 1 111 ? 7.348 -9.476 -0.381 1.00 98.50 111 GLU A N 1
ATOM 874 C CA . GLU A 1 111 ? 8.293 -10.199 0.484 1.00 98.50 111 GLU A CA 1
ATOM 875 C C . GLU A 1 111 ? 9.176 -9.245 1.297 1.00 98.50 111 GLU A C 1
ATOM 877 O O . GLU A 1 111 ? 9.384 -9.436 2.497 1.00 98.50 111 GLU A O 1
ATOM 882 N N . LYS A 1 112 ? 9.641 -8.154 0.679 1.00 98.56 112 LYS A N 1
ATOM 883 C CA . LYS A 1 112 ? 10.378 -7.104 1.387 1.00 98.56 112 LYS A CA 1
ATOM 884 C C . LYS A 1 112 ? 9.524 -6.462 2.484 1.00 98.56 112 LYS A C 1
ATOM 886 O O . LYS A 1 112 ? 9.993 -6.325 3.610 1.00 98.56 112 LYS A O 1
ATOM 891 N N . GLN A 1 113 ? 8.275 -6.103 2.187 1.00 98.12 113 GLN A N 1
ATOM 892 C CA . GLN A 1 113 ? 7.358 -5.534 3.182 1.00 98.12 113 GLN A CA 1
ATOM 893 C C . GLN A 1 113 ? 7.122 -6.492 4.353 1.00 98.12 113 GLN A C 1
ATOM 895 O O . GLN A 1 113 ? 7.087 -6.062 5.508 1.00 98.12 113 GLN A O 1
ATOM 900 N N . LYS A 1 114 ? 7.009 -7.794 4.076 1.00 98.25 114 LYS A N 1
ATOM 901 C CA . LYS A 1 114 ? 6.929 -8.824 5.113 1.00 98.25 114 LYS A CA 1
ATOM 902 C C . LYS A 1 114 ? 8.181 -8.870 5.977 1.00 98.25 114 LYS A C 1
ATOM 904 O O . LYS A 1 114 ? 8.052 -8.834 7.196 1.00 98.25 114 LYS A O 1
ATOM 909 N N . ALA A 1 115 ? 9.369 -8.878 5.378 1.00 98.19 115 ALA A N 1
ATOM 910 C CA . ALA A 1 115 ? 10.626 -8.843 6.125 1.00 98.19 11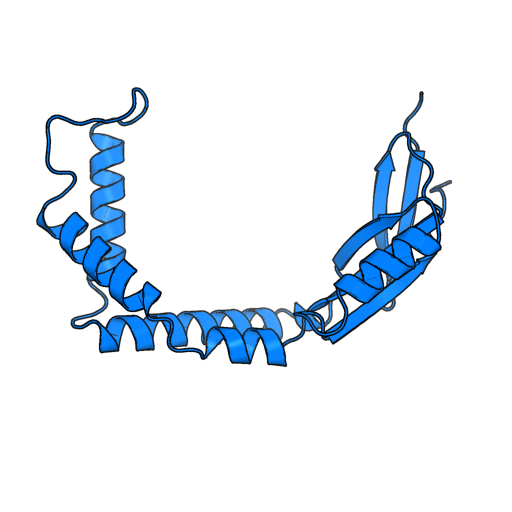5 ALA A CA 1
ATOM 911 C C . ALA A 1 115 ? 10.771 -7.576 6.995 1.00 98.19 115 ALA A C 1
ATOM 913 O O . ALA A 1 115 ? 11.374 -7.622 8.063 1.00 98.19 115 ALA A O 1
ATOM 914 N N . GLU A 1 116 ? 10.178 -6.455 6.577 1.00 97.81 116 GLU A N 1
ATOM 915 C CA . GLU A 1 116 ? 10.138 -5.187 7.324 1.00 97.81 116 GLU A CA 1
ATOM 916 C C . GLU A 1 116 ? 9.011 -5.121 8.385 1.00 97.81 116 GLU A C 1
ATOM 918 O O . GLU A 1 116 ? 8.787 -4.073 9.012 1.00 97.81 116 GLU A O 1
ATOM 923 N N . GLY A 1 117 ? 8.279 -6.223 8.589 1.00 97.44 117 GLY A N 1
ATOM 924 C CA . GLY A 1 117 ? 7.206 -6.343 9.578 1.00 97.44 117 GLY A CA 1
ATOM 925 C C . GLY A 1 117 ? 5.962 -5.519 9.241 1.00 97.44 117 GLY A C 1
ATOM 926 O O . GLY A 1 117 ? 5.239 -5.090 10.139 1.00 97.44 117 GLY A O 1
ATOM 927 N N . TYR A 1 118 ? 5.714 -5.213 7.961 1.00 97.25 118 TYR A N 1
ATOM 928 C CA . TYR A 1 118 ? 4.534 -4.444 7.541 1.00 97.25 118 TYR A CA 1
ATOM 929 C C . TYR A 1 118 ? 3.223 -5.142 7.928 1.00 97.25 118 TYR A C 1
ATOM 931 O O . TYR A 1 118 ? 2.313 -4.497 8.445 1.00 97.25 118 TYR A O 1
ATOM 939 N N . TYR A 1 119 ? 3.150 -6.461 7.732 1.00 97.31 119 TYR A N 1
ATOM 940 C CA . TYR A 1 119 ? 1.945 -7.267 7.967 1.00 97.31 119 TYR A CA 1
ATOM 941 C C . TYR A 1 119 ? 1.642 -7.545 9.446 1.00 97.31 119 TYR A C 1
ATOM 943 O O . TYR A 1 119 ? 0.570 -8.066 9.761 1.00 97.31 119 TYR A O 1
ATOM 951 N N . ASP A 1 120 ? 2.546 -7.148 10.343 1.00 96.38 120 ASP A N 1
ATOM 952 C CA . ASP A 1 120 ? 2.357 -7.227 11.792 1.00 96.38 120 ASP A CA 1
ATOM 953 C C . ASP A 1 120 ? 1.815 -5.912 12.369 1.00 96.38 120 ASP A C 1
ATOM 955 O O . ASP A 1 120 ? 1.349 -5.874 13.505 1.00 96.38 120 ASP A O 1
ATOM 959 N N . LYS A 1 121 ? 1.850 -4.816 11.598 1.00 96.81 121 LYS A N 1
ATOM 960 C CA . LYS A 1 121 ? 1.430 -3.481 12.044 1.00 96.81 121 LYS A CA 1
ATOM 961 C C . LYS A 1 121 ? -0.048 -3.242 11.763 1.00 96.81 121 LYS A C 1
ATOM 963 O O . LYS A 1 121 ? -0.554 -3.564 10.689 1.00 96.81 121 LYS A O 1
ATOM 968 N N . PHE A 1 122 ? -0.717 -2.573 12.698 1.00 97.88 122 PHE A N 1
ATOM 969 C CA . PHE A 1 122 ? -2.057 -2.049 12.470 1.00 97.88 122 PHE A CA 1
ATOM 970 C C . PHE A 1 122 ? -1.996 -0.640 11.875 1.00 97.88 122 PHE A C 1
ATOM 972 O O . PHE A 1 122 ? -1.219 0.217 12.298 1.00 97.88 122 PHE A O 1
ATOM 979 N N . GLY A 1 123 ? -2.858 -0.393 10.895 1.00 96.56 123 GLY A N 1
ATOM 980 C CA . GLY A 1 123 ? -3.238 0.942 10.452 1.00 96.56 123 GLY A CA 1
ATOM 981 C C . GLY A 1 123 ? -4.634 1.301 10.955 1.00 96.56 123 GLY A C 1
ATOM 982 O O . GLY A 1 123 ? -5.425 0.425 11.298 1.00 96.56 123 GLY A O 1
ATOM 983 N N . ILE A 1 124 ? -4.970 2.591 10.961 1.00 97.19 124 ILE A N 1
ATOM 984 C CA . ILE A 1 124 ? -6.328 3.055 11.270 1.00 97.19 124 ILE A CA 1
ATOM 985 C C . ILE A 1 124 ? -7.051 3.415 9.978 1.00 97.19 124 ILE A C 1
ATOM 987 O O . ILE A 1 124 ? -6.695 4.383 9.306 1.00 97.19 124 ILE A O 1
ATOM 991 N N . LEU A 1 125 ? -8.105 2.662 9.661 1.00 95.25 125 LEU A N 1
ATOM 992 C CA . LEU A 1 125 ? -8.984 2.929 8.524 1.00 95.25 125 LEU A CA 1
ATOM 993 C C . LEU A 1 125 ? -9.789 4.218 8.739 1.00 95.25 125 LEU A C 1
ATOM 995 O O . LEU A 1 125 ? -10.021 4.983 7.804 1.00 95.25 125 LEU A O 1
ATOM 999 N N . GLY A 1 126 ? -10.192 4.489 9.982 1.00 95.94 126 GLY A N 1
ATOM 1000 C CA . GLY A 1 126 ? -10.847 5.744 10.332 1.00 95.94 126 GLY A CA 1
ATOM 1001 C C . GLY A 1 126 ? -11.329 5.819 11.776 1.00 95.94 126 GLY A C 1
ATOM 1002 O O . GLY A 1 126 ? -11.561 4.803 12.426 1.00 95.94 126 GLY A O 1
ATOM 1003 N N . PHE A 1 127 ? -11.513 7.051 12.254 1.00 97.81 127 PHE A N 1
ATOM 1004 C CA . PHE A 1 127 ? -12.185 7.355 13.518 1.00 97.81 127 PHE A CA 1
ATOM 1005 C C . PHE A 1 127 ? -13.673 7.616 13.263 1.00 97.81 127 PHE A C 1
ATOM 1007 O O . PHE A 1 127 ? -14.031 8.298 12.301 1.00 97.81 127 PHE A O 1
ATOM 1014 N N . ASN A 1 128 ? -14.533 7.103 14.139 1.00 97.88 128 ASN A N 1
ATOM 1015 C CA . ASN A 1 128 ? -15.985 7.130 14.008 1.00 97.88 128 ASN A CA 1
ATOM 1016 C C . ASN A 1 128 ? -16.639 7.677 15.282 1.00 97.88 128 ASN A C 1
ATOM 1018 O O . ASN A 1 128 ? -16.236 7.374 16.406 1.00 97.88 128 ASN A O 1
ATOM 1022 N N . GLY A 1 129 ? -17.635 8.547 15.098 1.00 96.31 129 GLY A N 1
ATOM 1023 C CA . GLY A 1 129 ? -18.350 9.196 16.205 1.00 96.31 129 GLY A CA 1
ATOM 1024 C C . GLY A 1 129 ? -19.374 8.292 16.884 1.00 96.31 129 GLY A C 1
ATOM 1025 O O . GLY A 1 129 ? -19.813 8.591 17.992 1.00 96.31 129 GLY A O 1
ATOM 1026 N N . ARG A 1 130 ? -19.747 7.189 16.228 1.00 96.69 130 ARG A N 1
ATOM 1027 C CA . ARG A 1 130 ? -20.755 6.232 16.688 1.00 96.69 130 ARG A CA 1
ATOM 1028 C C . ARG A 1 130 ? -20.334 4.800 16.359 1.00 96.69 130 ARG A C 1
ATOM 1030 O O . ARG A 1 130 ? -19.649 4.581 15.356 1.00 96.69 130 ARG A O 1
ATOM 1037 N N . LEU A 1 131 ? -20.790 3.850 17.175 1.00 97.50 131 LEU A N 1
ATOM 1038 C CA . LEU A 1 131 ? -20.490 2.426 17.017 1.00 97.50 131 LEU A CA 1
ATOM 1039 C C . LEU A 1 131 ? -21.061 1.848 15.712 1.00 97.50 131 LEU A C 1
ATOM 1041 O O . LEU A 1 131 ? -20.362 1.110 15.029 1.00 97.50 131 LEU A O 1
ATOM 1045 N N . ASP A 1 132 ? -22.275 2.237 15.310 1.00 97.94 132 ASP A N 1
ATOM 1046 C CA . ASP A 1 132 ? -22.918 1.752 14.076 1.00 97.94 132 ASP A CA 1
ATOM 1047 C C . ASP A 1 132 ? -22.097 2.090 12.820 1.00 97.94 132 ASP A C 1
ATOM 1049 O O . ASP A 1 132 ? -21.932 1.267 11.919 1.00 97.94 132 ASP A O 1
ATOM 1053 N N . LEU A 1 133 ? -21.517 3.295 12.778 1.00 97.06 133 LEU A N 1
ATOM 1054 C CA . LEU A 1 133 ? -20.643 3.718 11.685 1.00 97.06 133 LEU A CA 1
ATOM 1055 C C . LEU A 1 133 ? -19.332 2.927 11.676 1.00 97.06 133 LEU A C 1
ATOM 1057 O O . LEU A 1 133 ? -18.867 2.532 10.607 1.00 97.06 133 LEU A O 1
ATOM 1061 N N . ALA A 1 134 ? -18.762 2.660 12.855 1.00 97.94 134 ALA A N 1
ATOM 1062 C CA . ALA A 1 134 ? -17.570 1.827 12.978 1.00 97.94 134 ALA A CA 1
ATOM 1063 C C . ALA A 1 134 ? -17.843 0.385 12.522 1.00 97.94 134 ALA A C 1
ATOM 1065 O O . ALA A 1 134 ? -17.054 -0.165 11.761 1.00 97.94 134 ALA A O 1
ATOM 1066 N N . GLN A 1 135 ? -18.984 -0.193 12.906 1.00 98.25 135 GLN A N 1
ATOM 1067 C CA . GLN A 1 135 ? -19.424 -1.521 12.469 1.00 98.25 135 GLN A CA 1
ATOM 1068 C C . GLN A 1 135 ? -19.616 -1.590 10.957 1.00 98.25 135 GLN A C 1
ATOM 1070 O O . GLN A 1 135 ? -19.125 -2.520 10.324 1.00 98.25 135 GLN A O 1
ATOM 1075 N N . LYS A 1 136 ? -20.254 -0.580 10.355 1.00 97.25 136 LYS A N 1
ATOM 1076 C CA . LYS A 1 136 ? -20.411 -0.507 8.898 1.00 97.25 136 LYS A CA 1
ATOM 1077 C C . LYS A 1 136 ? -19.062 -0.429 8.179 1.00 97.25 136 LYS A C 1
ATOM 1079 O O . LYS A 1 136 ? -18.868 -1.113 7.177 1.00 97.25 136 LYS A O 1
ATOM 1084 N N . ALA A 1 137 ? -18.134 0.387 8.680 1.00 96.31 137 ALA A N 1
ATOM 1085 C CA . ALA A 1 137 ? -16.793 0.499 8.111 1.00 96.31 137 ALA A CA 1
ATOM 1086 C C . ALA A 1 137 ? -15.989 -0.803 8.270 1.00 96.31 137 ALA A C 1
ATOM 1088 O O . ALA A 1 137 ? -15.335 -1.230 7.323 1.00 96.31 137 ALA A O 1
ATOM 1089 N N . ALA A 1 138 ? -16.077 -1.455 9.432 1.00 97.31 138 ALA A N 1
ATOM 1090 C CA . ALA A 1 138 ? -15.432 -2.739 9.678 1.00 97.31 138 ALA A CA 1
ATOM 1091 C C . ALA A 1 138 ? -15.990 -3.836 8.759 1.00 97.31 138 ALA A C 1
ATOM 1093 O O . ALA A 1 138 ? -15.219 -4.532 8.106 1.00 97.31 138 ALA A O 1
ATOM 1094 N N . ALA A 1 139 ? -17.314 -3.938 8.627 1.00 96.38 139 ALA A N 1
ATOM 1095 C CA . ALA A 1 139 ? -17.960 -4.904 7.740 1.00 96.38 139 ALA A CA 1
ATOM 1096 C C . ALA A 1 139 ? -17.580 -4.690 6.265 1.00 96.38 139 ALA A C 1
ATOM 1098 O O . ALA A 1 139 ? -17.334 -5.653 5.552 1.00 96.38 139 ALA A O 1
ATOM 1099 N N . ALA A 1 140 ? -17.464 -3.435 5.814 1.00 94.88 140 ALA A N 1
ATOM 1100 C CA . ALA A 1 140 ? -17.010 -3.125 4.456 1.00 94.88 140 ALA A CA 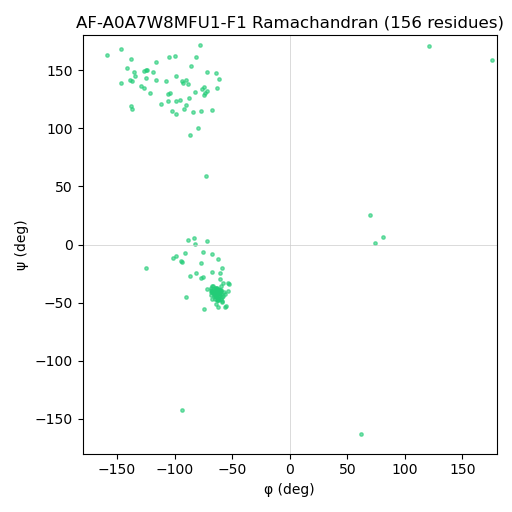1
ATOM 1101 C C . ALA A 1 140 ? -15.532 -3.486 4.208 1.00 94.88 140 ALA A C 1
ATOM 1103 O O . ALA A 1 140 ? -15.128 -3.667 3.062 1.00 94.88 140 ALA A O 1
ATOM 1104 N N . ALA A 1 141 ? -14.721 -3.556 5.265 1.00 93.75 141 ALA A N 1
ATOM 1105 C CA . ALA A 1 141 ? -13.321 -3.958 5.189 1.00 93.75 141 ALA A CA 1
ATOM 1106 C C . ALA A 1 141 ? -13.139 -5.486 5.281 1.00 93.75 141 ALA A C 1
ATOM 1108 O O . ALA A 1 141 ? -12.160 -6.019 4.757 1.00 93.75 141 ALA A O 1
ATOM 1109 N N . GLN A 1 142 ? -14.062 -6.200 5.928 1.00 88.38 142 GLN A N 1
ATOM 1110 C CA . GLN A 1 142 ? -14.006 -7.657 6.045 1.00 88.38 142 GLN A CA 1
ATOM 1111 C C . GLN A 1 142 ? -14.064 -8.343 4.672 1.00 88.38 142 GLN A C 1
ATOM 1113 O O . GLN A 1 142 ? -14.766 -7.904 3.765 1.00 88.38 142 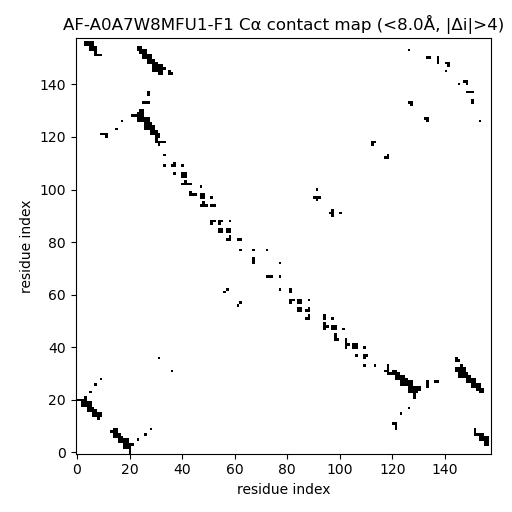GLN A O 1
ATOM 1118 N N . GLY A 1 143 ? -13.301 -9.431 4.517 1.00 77.50 143 GLY A N 1
ATOM 1119 C CA . GLY A 1 143 ? -13.243 -10.214 3.275 1.00 77.50 143 GLY A CA 1
ATOM 1120 C C . GLY A 1 143 ? -12.475 -9.556 2.121 1.00 77.50 143 GLY A C 1
ATOM 1121 O O . GLY A 1 143 ? -12.411 -10.128 1.037 1.00 77.50 143 GLY A O 1
ATOM 1122 N N . GLY A 1 144 ? -11.901 -8.367 2.335 1.00 84.25 144 GLY A N 1
ATOM 1123 C CA . GLY A 1 144 ? -11.021 -7.696 1.380 1.00 84.25 144 GLY A CA 1
ATOM 1124 C C . GLY A 1 144 ? -9.538 -7.989 1.628 1.00 84.25 144 GLY A C 1
ATOM 1125 O O . GLY A 1 144 ? -9.145 -9.072 2.045 1.00 84.25 144 GLY A O 1
ATOM 1126 N N . ARG A 1 145 ? -8.697 -6.973 1.422 1.00 93.69 145 ARG A N 1
ATOM 1127 C CA . ARG A 1 145 ? -7.230 -7.049 1.569 1.00 93.69 145 ARG A CA 1
ATOM 1128 C C . ARG A 1 145 ? -6.698 -7.157 3.009 1.00 93.69 145 ARG A C 1
ATOM 1130 O O . ARG A 1 145 ? -5.490 -7.070 3.227 1.00 93.69 145 ARG A O 1
ATOM 1137 N N . TRP A 1 146 ? -7.577 -7.238 4.004 1.00 96.38 146 TRP A N 1
ATOM 1138 C CA . TRP A 1 146 ? -7.217 -7.150 5.420 1.00 96.38 146 TRP A CA 1
ATOM 1139 C C . TRP A 1 146 ? -7.286 -8.532 6.069 1.00 96.38 146 TRP A C 1
ATOM 1141 O O . TRP A 1 146 ? -8.299 -9.215 5.948 1.00 96.38 146 TRP A O 1
ATOM 1151 N N . ALA A 1 147 ? -6.225 -8.930 6.773 1.00 95.00 147 ALA A N 1
ATOM 1152 C CA . ALA A 1 147 ? -6.211 -10.152 7.581 1.00 95.00 147 ALA A CA 1
ATOM 1153 C C . ALA A 1 147 ? -7.006 -9.974 8.876 1.00 95.00 147 ALA A C 1
ATOM 1155 O O . ALA A 1 147 ? -7.538 -10.933 9.425 1.00 95.00 147 ALA A O 1
ATOM 1156 N N . GLU A 1 148 ? -7.075 -8.739 9.370 1.00 96.50 148 GLU A N 1
ATOM 1157 C CA . GLU A 1 148 ? -7.714 -8.432 10.637 1.00 96.50 148 GLU A CA 1
ATOM 1158 C C . GLU A 1 148 ? -8.360 -7.055 10.589 1.00 96.50 148 GLU A C 1
ATOM 1160 O O . GLU A 1 148 ? -7.795 -6.104 10.041 1.00 96.50 148 GLU A O 1
ATOM 1165 N N . VAL A 1 149 ? -9.558 -6.962 11.162 1.00 97.69 149 VAL A N 1
ATOM 1166 C CA . VAL A 1 149 ? -10.343 -5.734 11.256 1.00 97.69 149 VAL A CA 1
ATOM 1167 C C . VAL A 1 149 ? -10.947 -5.676 12.651 1.00 97.69 149 VAL A C 1
ATOM 1169 O O . VAL A 1 149 ? -11.732 -6.546 13.023 1.00 97.69 149 VAL A O 1
ATOM 1172 N N . LEU A 1 150 ? -10.595 -4.642 13.407 1.00 97.56 150 LEU A N 1
ATOM 1173 C CA . LEU A 1 150 ? -11.008 -4.458 14.793 1.00 97.56 150 LEU A CA 1
ATOM 1174 C C . LEU A 1 150 ? -11.681 -3.104 14.969 1.00 97.56 150 LEU A C 1
ATOM 1176 O O . LEU A 1 150 ? -11.256 -2.100 14.397 1.00 97.56 150 LEU A O 1
ATOM 1180 N N . ILE A 1 151 ? -12.707 -3.069 15.810 1.00 98.31 151 ILE A N 1
ATOM 1181 C CA . ILE A 1 151 ? -13.273 -1.821 16.316 1.00 98.31 151 ILE A CA 1
ATOM 1182 C C . ILE A 1 151 ? -12.684 -1.603 17.699 1.00 98.31 151 ILE A C 1
ATOM 1184 O O . ILE A 1 151 ? -12.805 -2.456 18.572 1.00 98.31 151 ILE A O 1
ATOM 1188 N N . LEU A 1 152 ? -12.047 -0.457 17.879 1.00 98.19 152 LEU A N 1
ATOM 1189 C CA . LEU A 1 152 ? -11.373 -0.070 19.105 1.00 98.19 152 LEU A CA 1
ATOM 1190 C C . LEU A 1 152 ? -12.023 1.193 19.662 1.00 98.19 152 LEU A C 1
ATOM 1192 O O . LEU A 1 152 ? -12.489 2.045 18.901 1.00 98.19 152 LEU A O 1
ATOM 1196 N N . GLU A 1 153 ? -12.034 1.341 20.981 1.00 97.50 153 GLU A N 1
ATOM 1197 C CA . GLU A 1 153 ? -12.531 2.556 21.623 1.00 97.50 153 GLU A CA 1
ATOM 1198 C C . GLU A 1 153 ? -11.526 3.701 21.468 1.00 97.50 153 GLU A C 1
ATOM 1200 O O . GLU A 1 153 ? -10.320 3.536 21.656 1.00 97.50 153 GLU A O 1
ATOM 1205 N N . ALA A 1 154 ? -12.03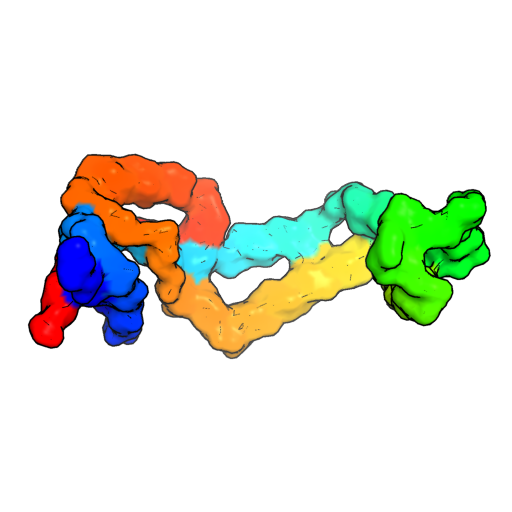4 4.882 21.118 1.00 97.31 154 ALA A N 1
ATOM 1206 C CA . ALA A 1 154 ? -11.243 6.098 21.028 1.00 97.31 154 ALA A CA 1
ATOM 1207 C C . ALA 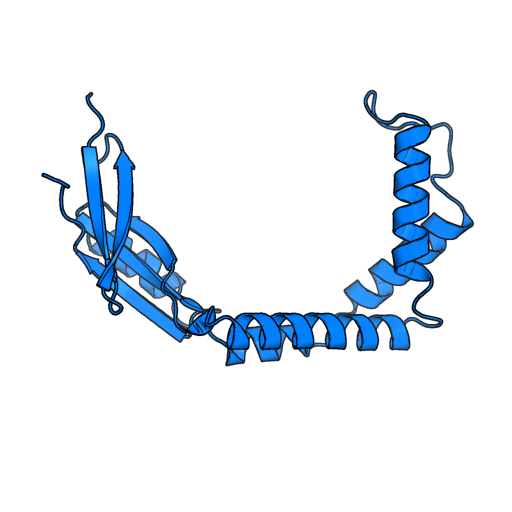A 1 154 ? -11.522 6.989 22.239 1.00 97.31 154 ALA A C 1
ATOM 1209 O O . ALA A 1 154 ? -12.673 7.310 22.538 1.00 97.31 154 ALA A O 1
ATOM 1210 N N . THR A 1 155 ? -10.464 7.453 22.895 1.00 96.69 155 THR A N 1
ATOM 1211 C CA . THR A 1 155 ? -10.555 8.312 24.080 1.00 96.69 155 THR A CA 1
ATOM 1212 C C . THR A 1 155 ? -9.945 9.680 23.812 1.00 96.69 155 THR A C 1
ATOM 1214 O O . THR A 1 155 ? -9.145 9.866 22.893 1.00 96.69 155 THR A O 1
ATOM 1217 N N . LEU A 1 156 ? -10.361 10.687 24.580 1.00 95.19 156 LEU A N 1
ATOM 1218 C CA . LEU A 1 156 ? -9.759 12.012 24.504 1.00 95.19 156 LEU A CA 1
ATOM 1219 C C . LEU A 1 156 ? -8.357 11.961 25.125 1.00 95.19 156 LEU A C 1
ATOM 1221 O O . LEU A 1 156 ? -8.194 11.467 26.239 1.00 95.19 156 LEU A O 1
ATOM 1225 N N . LYS A 1 157 ? -7.359 12.508 24.431 1.00 91.94 157 LYS A N 1
ATOM 1226 C CA . LYS A 1 157 ? -6.048 12.770 25.023 1.00 91.94 157 LYS A CA 1
ATOM 1227 C C . LYS A 1 157 ? -6.222 13.867 26.075 1.00 91.94 157 LYS A C 1
ATOM 1229 O O . LYS A 1 157 ? -6.631 14.971 25.705 1.00 91.94 157 LYS A O 1
ATOM 1234 N N . GLY A 1 158 ? -5.977 13.514 27.339 1.00 81.00 158 GLY A N 1
ATOM 1235 C CA . GL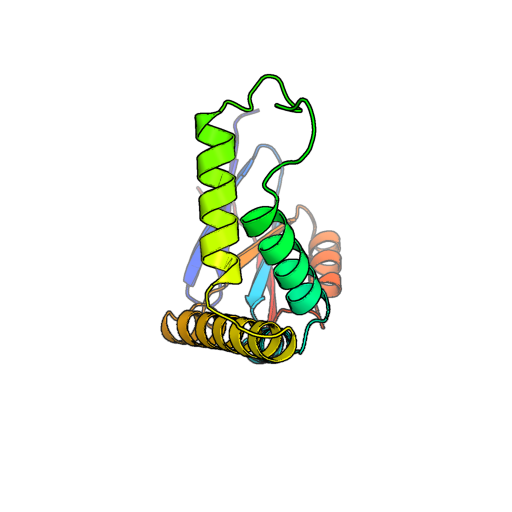Y A 1 158 ? -5.946 14.450 28.467 1.00 81.00 158 GLY A CA 1
ATOM 1236 C C . GLY A 1 158 ? -4.940 15.575 28.272 1.00 81.00 158 GLY A C 1
ATOM 1237 O O . GLY A 1 158 ? -3.986 15.390 27.476 1.00 81.00 158 GLY A O 1
#

Secondary structure (DSSP, 8-state):
-PPEEEEEE-TTS-EEEEEESS---EEEEEEE-HHHHHHHHTS--HHHHHHHHHHHHHHHH-S-SS---STT--HHHHHHHHHHHHHHHTT-SSHHHHHHHHHHHHHHHHHHHHHTTGGGSEEEEEEESSHHHHHHHHHHHTTTTEEEEEEEE-EE--

pLDDT: mean 93.37, std 7.76, range [57.34, 98.56]